Protein AF-K5YPQ7-F1 (afdb_monomer_lite)

Structure (mmCIF, N/CA/C/O backbone):
data_AF-K5YPQ7-F1
#
_entry.id   AF-K5YPQ7-F1
#
loop_
_atom_site.group_PDB
_atom_site.id
_atom_site.type_symbol
_atom_site.label_atom_id
_atom_site.label_alt_id
_atom_site.label_comp_id
_atom_site.label_asym_id
_atom_site.label_entity_id
_atom_site.label_seq_id
_atom_site.pdbx_PDB_ins_code
_atom_site.Cartn_x
_atom_site.Cartn_y
_atom_site.Cartn_z
_atom_site.occupancy
_atom_site.B_iso_or_equiv
_atom_site.auth_seq_id
_atom_site.auth_comp_id
_atom_site.auth_asym_id
_atom_site.auth_atom_id
_atom_site.pdbx_PDB_model_num
ATOM 1 N N . MET A 1 1 ? 0.537 1.255 -11.439 1.00 87.06 1 MET A N 1
ATOM 2 C CA . MET A 1 1 ? 1.816 0.565 -11.133 1.00 87.06 1 MET A CA 1
ATOM 3 C C . MET A 1 1 ? 2.127 0.702 -9.648 1.00 87.06 1 MET A C 1
ATOM 5 O O . MET A 1 1 ? 1.512 1.529 -8.985 1.00 87.06 1 MET A O 1
ATOM 9 N N . ALA A 1 2 ? 3.097 -0.049 -9.120 1.00 86.62 2 ALA A N 1
ATOM 10 C CA . ALA A 1 2 ? 3.457 0.014 -7.698 1.00 86.62 2 ALA A CA 1
ATOM 11 C C . ALA A 1 2 ? 3.924 1.419 -7.255 1.00 86.62 2 ALA A C 1
ATOM 13 O O . ALA A 1 2 ? 3.601 1.879 -6.160 1.00 86.62 2 ALA A O 1
ATOM 14 N N . ALA A 1 3 ? 4.626 2.142 -8.136 1.00 89.88 3 ALA A N 1
ATOM 15 C CA . ALA A 1 3 ? 5.069 3.507 -7.866 1.00 89.88 3 ALA A CA 1
ATOM 16 C C . ALA A 1 3 ? 3.901 4.497 -7.719 1.00 89.88 3 ALA A C 1
ATOM 18 O O . ALA A 1 3 ? 3.980 5.409 -6.903 1.00 89.88 3 ALA A O 1
ATOM 19 N N . ASP A 1 4 ? 2.813 4.318 -8.468 1.00 89.00 4 ASP A N 1
ATOM 20 C CA . ASP A 1 4 ? 1.676 5.248 -8.445 1.00 89.00 4 ASP A CA 1
ATOM 21 C C . ASP A 1 4 ? 0.911 5.150 -7.131 1.00 89.00 4 ASP A C 1
ATOM 23 O O . ASP A 1 4 ? 0.567 6.170 -6.544 1.00 89.00 4 ASP A O 1
ATOM 27 N N . VAL A 1 5 ? 0.746 3.929 -6.619 1.00 87.62 5 VAL A N 1
ATOM 28 C CA . VAL A 1 5 ? 0.162 3.673 -5.296 1.00 87.62 5 VAL A CA 1
ATOM 29 C C . VAL A 1 5 ? 0.985 4.362 -4.211 1.00 87.62 5 VAL A C 1
ATOM 31 O O . VAL A 1 5 ? 0.440 5.060 -3.360 1.00 87.62 5 VAL A O 1
ATOM 34 N N . CYS A 1 6 ? 2.312 4.233 -4.275 1.00 89.31 6 CYS A N 1
ATOM 35 C CA . CYS A 1 6 ? 3.193 4.883 -3.310 1.00 89.31 6 CYS A CA 1
ATOM 36 C C . CYS A 1 6 ? 3.088 6.414 -3.367 1.00 89.31 6 CYS A C 1
ATOM 38 O O . CYS A 1 6 ? 3.095 7.060 -2.322 1.00 89.31 6 CYS A O 1
ATOM 40 N N . ARG A 1 7 ? 2.953 6.998 -4.567 1.00 91.56 7 ARG A N 1
ATOM 41 C CA . ARG A 1 7 ? 2.739 8.446 -4.727 1.00 91.56 7 ARG A CA 1
ATOM 42 C C . ARG A 1 7 ? 1.388 8.887 -4.183 1.00 91.56 7 ARG A C 1
ATOM 44 O O . ARG A 1 7 ? 1.352 9.853 -3.433 1.00 91.56 7 ARG A O 1
ATOM 51 N N . ALA A 1 8 ? 0.315 8.178 -4.526 1.00 87.81 8 ALA A N 1
ATOM 52 C CA . ALA A 1 8 ? -1.041 8.505 -4.092 1.00 87.81 8 ALA A CA 1
ATOM 53 C C . ALA A 1 8 ? -1.176 8.484 -2.563 1.00 87.81 8 ALA A C 1
ATOM 55 O O . ALA A 1 8 ? -1.824 9.348 -1.988 1.00 87.81 8 ALA A O 1
ATOM 56 N N . LEU A 1 9 ? -0.513 7.530 -1.907 1.00 86.69 9 LEU A N 1
ATOM 57 C CA . LEU A 1 9 ? -0.503 7.418 -0.449 1.00 86.69 9 LEU A CA 1
ATOM 58 C C . LEU A 1 9 ? 0.583 8.274 0.220 1.00 86.69 9 LEU A C 1
ATOM 60 O O . LEU A 1 9 ? 0.671 8.293 1.442 1.00 86.69 9 LEU A O 1
ATOM 64 N N . GLY A 1 10 ? 1.467 8.923 -0.541 1.00 89.06 10 GLY A N 1
ATOM 65 C CA . GLY A 1 10 ? 2.585 9.683 0.018 1.00 89.06 10 GLY A CA 1
ATOM 66 C C . GLY A 1 10 ? 3.587 8.839 0.824 1.00 89.06 10 GLY A C 1
ATOM 67 O O . GLY A 1 10 ? 4.218 9.354 1.753 1.00 89.06 10 GLY A O 1
ATOM 68 N N . ILE A 1 11 ? 3.729 7.549 0.502 1.00 88.69 11 ILE A N 1
ATOM 69 C CA . ILE A 1 11 ? 4.604 6.593 1.200 1.00 88.69 11 ILE A CA 1
ATOM 70 C C . ILE A 1 11 ? 5.860 6.278 0.388 1.00 88.69 11 ILE A C 1
ATOM 72 O O . ILE A 1 11 ? 5.866 6.314 -0.841 1.00 88.69 11 ILE A O 1
ATOM 76 N N . TYR A 1 12 ? 6.946 5.953 1.092 1.00 90.94 12 TYR A N 1
ATOM 77 C CA . TYR A 1 12 ? 8.252 5.634 0.498 1.00 90.94 12 TYR A CA 1
ATOM 78 C C . TYR A 1 12 ? 8.795 6.719 -0.447 1.00 90.94 12 TYR A C 1
ATOM 80 O O . TYR A 1 12 ? 9.615 6.430 -1.318 1.00 90.94 12 TYR A O 1
ATOM 88 N N . LEU A 1 13 ? 8.361 7.969 -0.284 1.00 90.31 13 LEU A N 1
ATOM 89 C CA . LEU A 1 13 ? 8.868 9.104 -1.044 1.00 90.31 13 LEU A CA 1
ATOM 90 C C . LEU A 1 13 ? 10.241 9.531 -0.518 1.00 90.31 13 LEU A C 1
ATOM 92 O O . LEU A 1 13 ? 10.468 9.625 0.687 1.00 90.31 13 LEU A O 1
ATOM 96 N N . LYS A 1 14 ? 11.160 9.803 -1.441 1.00 89.31 14 LYS A N 1
ATOM 97 C CA . LYS A 1 14 ? 12.414 10.506 -1.167 1.00 89.31 14 LYS A CA 1
ATOM 98 C C . LYS A 1 14 ? 12.145 12.011 -1.118 1.00 89.31 14 LYS A C 1
ATOM 100 O O . LYS A 1 14 ? 11.167 12.486 -1.690 1.00 89.31 14 LYS A O 1
ATOM 105 N N . SER A 1 15 ? 13.069 12.772 -0.534 1.00 86.12 15 SER A N 1
ATOM 106 C CA . SER A 1 15 ? 13.032 14.245 -0.554 1.00 86.12 15 SER A CA 1
ATOM 107 C C . SER A 1 15 ? 12.962 14.832 -1.971 1.00 86.12 15 SER A C 1
ATOM 109 O O . SER A 1 15 ? 12.438 15.921 -2.161 1.00 86.12 15 SER A O 1
ATOM 111 N N . THR A 1 16 ? 13.436 14.093 -2.976 1.00 89.12 16 THR A N 1
ATOM 112 C CA . THR A 1 16 ? 13.385 14.469 -4.396 1.00 89.12 16 THR A CA 1
ATOM 113 C C . THR A 1 16 ? 12.021 14.240 -5.061 1.00 89.12 16 THR A C 1
ATOM 115 O O . THR A 1 16 ? 11.886 14.470 -6.258 1.00 89.12 16 THR A O 1
ATOM 118 N N . GLY A 1 17 ? 11.028 13.705 -4.339 1.00 84.06 17 GLY A N 1
ATOM 119 C CA . GLY A 1 17 ? 9.729 13.294 -4.892 1.00 84.06 17 GLY A CA 1
ATOM 120 C C . GLY A 1 17 ? 9.745 11.936 -5.609 1.00 84.06 17 GLY A C 1
ATOM 121 O O . GLY A 1 17 ? 8.698 11.420 -6.001 1.00 84.06 17 GLY A O 1
ATOM 122 N N . ALA A 1 18 ? 10.917 11.310 -5.759 1.00 88.56 18 ALA A N 1
ATOM 123 C CA . ALA A 1 18 ? 11.027 9.964 -6.309 1.00 88.56 18 ALA A CA 1
ATOM 124 C C . ALA A 1 18 ? 10.565 8.904 -5.296 1.00 88.56 18 ALA A C 1
ATOM 126 O O . ALA A 1 18 ? 10.871 8.985 -4.108 1.00 88.56 18 ALA A O 1
ATOM 127 N N . VAL A 1 19 ? 9.894 7.858 -5.774 1.00 92.31 19 VAL A N 1
ATOM 128 C CA . VAL A 1 19 ? 9.473 6.722 -4.942 1.00 92.31 19 VAL A CA 1
ATOM 129 C C . VAL A 1 19 ? 10.640 5.752 -4.751 1.00 92.31 19 VAL A C 1
ATOM 131 O O . VAL A 1 19 ? 11.259 5.307 -5.718 1.00 92.31 19 VAL A O 1
ATOM 134 N N . ASN A 1 20 ? 10.921 5.363 -3.509 1.00 92.75 20 ASN A N 1
ATOM 135 C CA . ASN A 1 20 ? 11.777 4.227 -3.195 1.00 92.75 20 ASN A CA 1
ATOM 136 C C . ASN A 1 20 ? 10.994 2.920 -3.368 1.00 92.75 20 ASN A C 1
ATOM 138 O O . ASN A 1 20 ? 10.466 2.351 -2.412 1.00 92.75 20 ASN A O 1
ATOM 142 N N . ILE A 1 21 ? 10.922 2.454 -4.616 1.00 91.00 21 ILE A N 1
ATOM 143 C CA . ILE A 1 21 ? 10.104 1.294 -4.968 1.00 91.00 21 ILE A CA 1
ATOM 144 C C . ILE A 1 21 ? 10.571 0.014 -4.269 1.00 91.00 21 ILE A C 1
ATOM 146 O O . ILE A 1 21 ? 9.745 -0.758 -3.800 1.00 91.00 21 ILE A O 1
ATOM 150 N N . ASN A 1 22 ? 11.882 -0.175 -4.098 1.00 91.88 22 ASN A N 1
ATOM 151 C CA . ASN A 1 22 ? 12.430 -1.358 -3.433 1.00 91.88 22 ASN A CA 1
ATOM 152 C C . ASN A 1 22 ? 11.969 -1.456 -1.974 1.00 91.88 22 ASN A C 1
ATOM 154 O O . ASN A 1 22 ? 11.596 -2.537 -1.527 1.00 91.88 22 ASN A O 1
ATOM 158 N N . ALA A 1 23 ? 11.922 -0.331 -1.252 1.00 91.62 23 ALA A N 1
ATOM 159 C CA . ALA A 1 23 ? 11.426 -0.308 0.123 1.00 91.62 23 ALA A CA 1
ATOM 160 C C . ALA A 1 23 ? 9.945 -0.710 0.217 1.00 91.62 23 ALA A C 1
ATOM 162 O O . ALA A 1 23 ? 9.573 -1.411 1.156 1.00 91.62 23 ALA A O 1
ATOM 163 N N . ALA A 1 24 ? 9.123 -0.312 -0.761 1.00 91.19 24 ALA A N 1
ATOM 164 C CA . ALA A 1 24 ? 7.723 -0.723 -0.847 1.00 91.19 24 ALA A CA 1
ATOM 165 C C . ALA A 1 24 ? 7.594 -2.226 -1.152 1.00 91.19 24 ALA A C 1
ATOM 167 O O . ALA A 1 24 ? 6.882 -2.946 -0.455 1.00 91.19 24 ALA A O 1
ATOM 168 N N . LEU A 1 25 ? 8.335 -2.720 -2.148 1.00 93.62 25 LEU A N 1
ATOM 169 C CA . LEU A 1 25 ? 8.292 -4.122 -2.576 1.00 93.62 25 LEU A CA 1
ATOM 170 C C . LEU A 1 25 ? 8.812 -5.096 -1.507 1.00 93.62 25 LEU A C 1
ATOM 172 O O . LEU A 1 25 ? 8.317 -6.214 -1.412 1.00 93.62 25 LEU A O 1
ATOM 176 N N . MET A 1 26 ? 9.759 -4.678 -0.660 1.00 93.50 26 MET A N 1
ATOM 177 C CA . MET A 1 26 ? 10.232 -5.470 0.487 1.00 93.50 26 MET A CA 1
ATOM 178 C C . MET A 1 26 ? 9.148 -5.724 1.543 1.00 93.50 26 MET A C 1
ATOM 180 O O . MET A 1 26 ? 9.319 -6.587 2.400 1.00 93.50 26 MET A O 1
ATOM 184 N N . LYS A 1 27 ? 8.039 -4.975 1.523 1.00 92.50 27 LYS A N 1
ATOM 185 C CA . LYS A 1 27 ? 6.902 -5.202 2.428 1.00 92.50 27 LYS A CA 1
ATOM 186 C C . LYS A 1 27 ? 5.911 -6.235 1.895 1.00 92.50 27 LYS A C 1
ATOM 188 O O . LYS A 1 27 ? 4.989 -6.589 2.633 1.00 92.50 27 LYS A O 1
ATOM 193 N N . LEU A 1 28 ? 6.099 -6.698 0.662 1.00 94.31 28 LEU A N 1
ATOM 194 C CA . LEU A 1 28 ? 5.190 -7.578 -0.058 1.00 94.31 28 LEU A CA 1
ATOM 195 C C . LEU A 1 28 ? 5.781 -8.978 -0.233 1.00 94.31 28 LEU A C 1
ATOM 197 O O . LEU A 1 28 ? 6.996 -9.143 -0.405 1.00 94.31 28 LEU A O 1
ATOM 201 N N . GLY A 1 29 ? 4.891 -9.970 -0.207 1.00 94.12 29 GLY A N 1
ATOM 202 C CA . GLY A 1 29 ? 5.196 -11.346 -0.578 1.00 94.12 29 GLY A CA 1
ATOM 203 C C . GLY A 1 29 ? 5.625 -11.450 -2.039 1.00 94.12 29 GLY A C 1
ATOM 204 O O . GLY A 1 29 ? 5.446 -10.518 -2.828 1.00 94.12 29 GLY A O 1
ATOM 205 N N . ASP A 1 30 ? 6.233 -12.574 -2.399 1.00 94.56 30 ASP A N 1
ATOM 206 C CA . ASP A 1 30 ? 6.701 -12.800 -3.770 1.00 94.56 30 ASP A CA 1
ATOM 207 C C . ASP A 1 30 ? 5.541 -13.000 -4.756 1.00 94.56 30 ASP A C 1
ATOM 209 O O . ASP A 1 30 ? 5.667 -12.656 -5.925 1.00 94.56 30 ASP A O 1
ATOM 213 N N . ASP A 1 31 ? 4.386 -13.456 -4.273 1.00 95.06 31 ASP A N 1
ATOM 214 C CA . ASP A 1 31 ? 3.118 -13.554 -5.002 1.00 95.06 31 ASP A CA 1
ATOM 215 C C . ASP A 1 31 ? 2.402 -12.198 -5.171 1.00 95.06 31 ASP A C 1
ATOM 217 O O . ASP A 1 31 ? 1.498 -12.046 -5.993 1.00 95.06 31 ASP A O 1
ATOM 221 N N . GLU A 1 32 ? 2.815 -11.183 -4.411 1.00 95.38 32 GLU A N 1
ATOM 222 C CA . GLU A 1 32 ? 2.182 -9.861 -4.386 1.00 95.38 32 GLU A CA 1
ATOM 223 C C . GLU A 1 32 ? 2.913 -8.816 -5.229 1.00 95.38 32 GLU A C 1
ATOM 225 O O . GLU A 1 32 ? 2.432 -7.687 -5.370 1.00 95.38 32 GLU A O 1
ATOM 230 N N . LYS A 1 33 ? 4.073 -9.167 -5.788 1.00 95.06 33 LYS A N 1
ATOM 231 C CA . LYS A 1 33 ? 4.929 -8.263 -6.557 1.00 95.06 33 LYS A CA 1
ATOM 232 C C . LYS A 1 33 ? 5.455 -8.933 -7.817 1.00 95.06 33 LYS A C 1
ATOM 234 O O . LYS A 1 33 ? 5.675 -10.134 -7.866 1.00 95.06 33 LYS A O 1
ATOM 239 N N . GLY A 1 34 ? 5.726 -8.129 -8.833 1.00 93.94 34 GLY A N 1
ATOM 240 C CA . GLY A 1 34 ? 6.311 -8.618 -10.069 1.00 93.94 34 GLY A CA 1
ATOM 2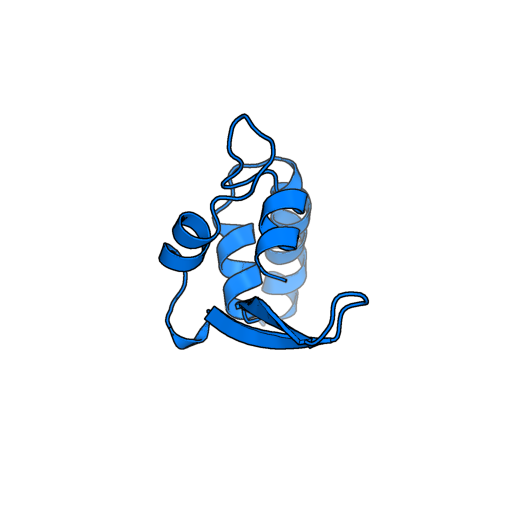41 C C . GLY A 1 34 ? 6.835 -7.498 -10.948 1.00 93.94 34 GLY A C 1
ATOM 242 O O . GLY A 1 34 ? 6.789 -6.316 -10.602 1.00 93.94 34 GLY A O 1
ATOM 243 N N . THR A 1 35 ? 7.322 -7.886 -12.120 1.00 94.19 35 THR A N 1
ATOM 244 C CA . THR A 1 35 ? 7.721 -6.955 -13.175 1.00 94.19 35 THR A CA 1
ATOM 245 C C . THR A 1 35 ? 6.920 -7.271 -14.422 1.00 94.19 35 THR A C 1
ATOM 247 O O . THR A 1 35 ? 6.871 -8.423 -14.841 1.00 94.19 35 THR A O 1
ATOM 250 N N . ASN A 1 36 ? 6.309 -6.253 -15.025 1.00 92.69 36 ASN A N 1
ATOM 251 C CA . ASN A 1 36 ? 5.609 -6.400 -16.295 1.00 92.69 36 ASN A CA 1
ATOM 252 C C . ASN A 1 36 ? 6.189 -5.442 -17.344 1.00 92.69 36 ASN A C 1
ATOM 254 O O . ASN A 1 36 ? 6.634 -4.343 -17.007 1.00 92.69 36 ASN A O 1
ATOM 258 N N . ARG A 1 37 ? 6.196 -5.860 -18.614 1.00 93.75 37 ARG A N 1
ATOM 259 C CA . ARG A 1 37 ? 6.598 -5.015 -19.744 1.00 93.75 37 ARG A CA 1
ATOM 260 C C . ARG A 1 37 ? 5.386 -4.225 -20.214 1.00 93.75 37 ARG A C 1
ATOM 262 O O . ARG A 1 37 ? 4.456 -4.787 -20.778 1.00 93.75 37 ARG A O 1
ATOM 269 N N . ILE A 1 38 ? 5.408 -2.922 -19.982 1.00 89.81 38 ILE A N 1
ATOM 270 C CA . ILE A 1 38 ? 4.316 -2.015 -20.321 1.00 89.81 38 ILE A CA 1
ATOM 271 C C . ILE A 1 38 ? 4.766 -1.146 -21.491 1.00 89.81 38 ILE A C 1
ATOM 273 O O . ILE A 1 38 ? 5.852 -0.566 -21.462 1.00 89.81 38 ILE A O 1
ATOM 277 N N . GLY A 1 39 ? 3.947 -1.087 -22.541 1.00 91.31 39 GLY A N 1
ATOM 278 C CA . GLY A 1 39 ? 4.172 -0.185 -23.664 1.00 91.31 39 GLY A CA 1
ATOM 279 C C . GLY A 1 39 ? 3.951 1.259 -23.228 1.00 91.31 39 GLY A C 1
ATOM 280 O O . GLY A 1 39 ? 2.877 1.599 -22.738 1.00 91.31 39 GLY A O 1
ATOM 281 N N . THR A 1 40 ? 4.962 2.103 -23.396 1.00 89.75 40 THR A N 1
ATOM 282 C CA . THR A 1 40 ? 4.869 3.549 -23.176 1.00 89.75 40 THR A CA 1
ATOM 283 C C . THR A 1 40 ? 5.285 4.283 -24.455 1.00 89.75 40 THR A C 1
ATOM 285 O O . THR A 1 40 ? 5.834 3.657 -25.367 1.00 89.75 40 THR A O 1
ATOM 288 N N . PRO A 1 41 ? 5.063 5.607 -24.567 1.00 91.19 41 PRO A N 1
ATOM 289 C CA . PRO A 1 41 ? 5.531 6.378 -25.723 1.00 91.19 41 PRO A CA 1
ATOM 290 C C . PRO A 1 41 ? 7.046 6.276 -25.976 1.00 91.19 41 PRO A C 1
ATOM 292 O O . PRO A 1 41 ? 7.490 6.458 -27.103 1.00 91.19 41 P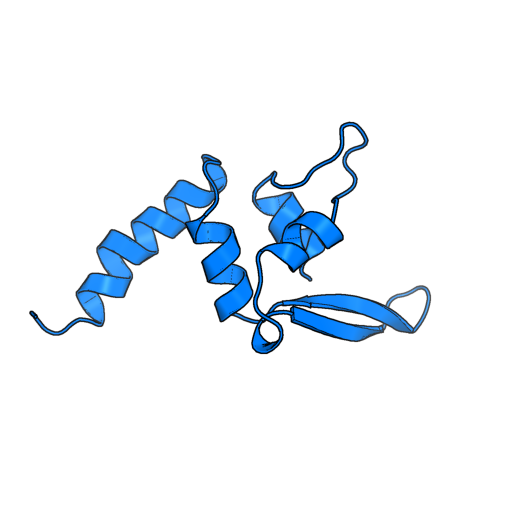RO A O 1
ATOM 295 N N . GLY A 1 42 ? 7.839 5.948 -24.947 1.00 91.62 42 GLY A N 1
ATOM 296 C CA . GLY A 1 42 ? 9.280 5.689 -25.055 1.00 91.62 42 G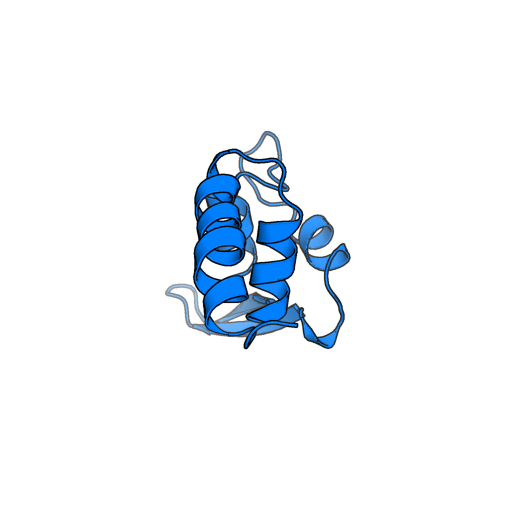LY A CA 1
ATOM 297 C C . GLY A 1 42 ? 9.644 4.235 -25.386 1.00 91.62 42 GLY A C 1
ATOM 298 O O . GLY A 1 42 ? 10.813 3.868 -25.292 1.00 91.62 42 GLY A O 1
ATOM 299 N N . GLY A 1 43 ? 8.665 3.394 -25.729 1.00 94.12 43 GLY A N 1
ATOM 300 C CA . GLY A 1 43 ? 8.835 1.965 -25.988 1.00 94.12 43 GLY A CA 1
ATOM 301 C C . GLY A 1 43 ? 8.406 1.072 -24.820 1.00 94.12 43 GLY A C 1
ATOM 302 O O . GLY A 1 43 ? 7.821 1.513 -23.834 1.00 94.12 43 GLY A O 1
ATOM 303 N N . ALA A 1 44 ? 8.663 -0.231 -24.938 1.00 92.69 44 ALA A N 1
ATOM 304 C CA . ALA A 1 44 ? 8.299 -1.196 -23.903 1.00 92.69 44 ALA A CA 1
ATOM 305 C C . ALA A 1 44 ? 9.247 -1.103 -22.695 1.00 92.69 44 ALA A C 1
ATOM 307 O O . ALA A 1 44 ? 10.425 -1.456 -22.793 1.00 92.69 44 ALA A O 1
ATOM 308 N N . GLN A 1 45 ? 8.719 -0.685 -21.544 1.00 92.38 45 GLN A N 1
ATOM 309 C CA . GLN A 1 45 ? 9.464 -0.510 -20.298 1.00 92.38 45 GLN A CA 1
ATOM 310 C C . GLN A 1 45 ? 9.092 -1.590 -19.277 1.00 92.38 45 GLN A C 1
ATOM 312 O O . GLN A 1 45 ? 7.922 -1.934 -19.114 1.00 92.38 45 GLN A O 1
ATOM 317 N N . ALA A 1 46 ? 10.090 -2.134 -18.580 1.00 92.19 46 ALA A N 1
ATOM 318 C CA . ALA A 1 46 ? 9.880 -3.078 -17.486 1.00 92.19 46 ALA A CA 1
ATOM 319 C C . ALA A 1 46 ? 9.567 -2.310 -16.198 1.00 92.19 46 ALA A C 1
ATOM 321 O O . ALA A 1 46 ? 10.371 -1.497 -15.747 1.00 92.19 46 ALA A O 1
ATOM 322 N N . MET A 1 47 ? 8.392 -2.551 -15.624 1.00 92.44 47 MET A N 1
ATOM 323 C CA . MET A 1 47 ? 7.852 -1.742 -14.537 1.00 92.44 47 MET A CA 1
ATOM 324 C C . MET A 1 47 ? 7.388 -2.627 -13.386 1.00 92.44 47 MET A C 1
ATOM 326 O O . MET A 1 47 ? 6.781 -3.677 -13.602 1.00 92.44 47 MET A O 1
ATOM 330 N N . ALA A 1 48 ? 7.658 -2.180 -12.158 1.00 93.88 48 ALA A N 1
ATOM 331 C CA . ALA A 1 48 ? 7.205 -2.861 -10.954 1.00 93.88 48 ALA A CA 1
ATOM 332 C C . ALA A 1 48 ? 5.675 -2.806 -10.845 1.00 93.88 48 ALA A C 1
ATOM 334 O O . ALA A 1 48 ? 5.057 -1.730 -10.828 1.00 93.88 48 ALA A O 1
ATOM 335 N N . VAL A 1 49 ? 5.074 -3.982 -10.737 1.00 94.44 49 VAL A N 1
ATOM 336 C CA . VAL A 1 49 ? 3.640 -4.177 -10.543 1.00 94.44 49 VAL A CA 1
ATOM 337 C C . VAL A 1 49 ? 3.403 -4.901 -9.227 1.00 94.44 49 VAL A C 1
ATOM 339 O O . VAL A 1 49 ? 4.268 -5.625 -8.736 1.00 94.44 49 VAL A O 1
ATOM 342 N N . ILE A 1 50 ? 2.234 -4.666 -8.648 1.00 95.44 50 ILE A N 1
ATOM 343 C CA . ILE A 1 50 ? 1.771 -5.346 -7.443 1.00 95.44 50 ILE A CA 1
ATOM 344 C C . ILE A 1 50 ? 0.391 -5.921 -7.717 1.00 95.44 50 ILE A C 1
ATOM 346 O O . ILE A 1 50 ? -0.350 -5.367 -8.535 1.00 95.44 50 ILE A O 1
ATOM 350 N N . SER A 1 51 ? 0.071 -7.027 -7.057 1.00 95.81 51 SER A N 1
ATOM 351 C CA . SER A 1 51 ? -1.271 -7.601 -7.096 1.00 95.81 51 SER A CA 1
ATOM 352 C C . SER A 1 51 ? -2.251 -6.754 -6.279 1.00 95.81 51 SER A C 1
ATOM 354 O O . SER A 1 51 ? -1.860 -5.841 -5.546 1.00 95.81 51 SER A O 1
ATOM 356 N N . GLU A 1 52 ? -3.535 -7.083 -6.373 1.00 93.69 52 GLU A N 1
ATOM 357 C CA . GLU A 1 52 ? -4.578 -6.486 -5.537 1.00 93.69 52 GLU A CA 1
ATOM 358 C C . GLU A 1 52 ? -4.323 -6.729 -4.038 1.00 93.69 52 GLU A C 1
ATOM 360 O O . GLU A 1 52 ? -4.387 -5.792 -3.243 1.00 93.69 52 GLU A O 1
ATOM 365 N N . SER A 1 53 ? -3.901 -7.944 -3.660 1.00 94.38 53 SER A N 1
ATOM 366 C CA . SER A 1 53 ? -3.467 -8.242 -2.284 1.00 94.38 53 SER A CA 1
ATOM 367 C C . SER A 1 53 ? -2.318 -7.328 -1.850 1.00 94.38 53 SER A C 1
ATOM 369 O O . SER A 1 53 ? -2.353 -6.739 -0.767 1.00 94.38 53 SER A O 1
ATOM 371 N N . GLY A 1 54 ? -1.324 -7.133 -2.724 1.00 94.44 54 GLY A N 1
ATOM 372 C CA . GLY A 1 54 ? -0.208 -6.227 -2.463 1.00 94.44 54 GLY A CA 1
ATOM 373 C C . GLY A 1 54 ? -0.651 -4.773 -2.278 1.00 94.44 54 GLY A C 1
ATOM 374 O O . GLY A 1 54 ? -0.184 -4.09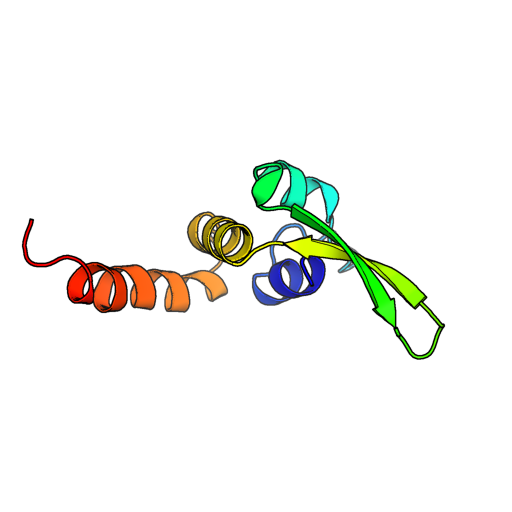9 -1.358 1.00 94.44 54 GLY A O 1
ATOM 375 N N . LEU A 1 55 ? -1.591 -4.297 -3.099 1.00 93.94 55 LEU A N 1
ATOM 376 C CA . LEU A 1 55 ? -2.204 -2.976 -2.949 1.00 93.94 55 LEU A CA 1
ATOM 377 C C . LEU A 1 55 ? -2.864 -2.830 -1.574 1.00 93.94 55 LEU A C 1
ATOM 379 O O . LEU A 1 55 ? -2.534 -1.896 -0.840 1.00 93.94 55 LEU A O 1
ATOM 383 N N . TYR A 1 56 ? -3.746 -3.758 -1.197 1.00 93.94 56 TYR A N 1
ATOM 384 C CA . TYR A 1 56 ? -4.423 -3.712 0.098 1.00 93.94 56 TYR A CA 1
ATOM 385 C C . TYR A 1 56 ? -3.437 -3.758 1.258 1.00 93.94 56 TYR A C 1
ATOM 387 O O . TYR A 1 56 ? -3.556 -2.966 2.189 1.00 93.94 56 TYR A O 1
ATOM 395 N N . LYS A 1 57 ? -2.405 -4.602 1.183 1.00 94.44 57 LYS A N 1
ATOM 396 C CA . LYS A 1 57 ? -1.368 -4.681 2.216 1.00 94.44 57 LYS A CA 1
ATOM 397 C C . LYS A 1 57 ? -0.605 -3.362 2.377 1.00 94.44 57 LYS A C 1
ATOM 399 O O . LYS A 1 57 ? -0.308 -2.983 3.510 1.00 94.44 57 LYS A O 1
ATOM 404 N N . LEU A 1 58 ? -0.295 -2.654 1.287 1.00 93.38 58 LEU A N 1
ATOM 405 C CA . LEU A 1 58 ? 0.343 -1.334 1.367 1.00 93.38 58 LEU A CA 1
ATOM 406 C C . LEU A 1 58 ? -0.590 -0.285 1.975 1.00 93.38 58 LEU A C 1
ATOM 408 O O . LEU A 1 58 ? -0.161 0.466 2.849 1.00 93.38 58 LEU A O 1
ATOM 412 N N . VAL A 1 59 ? -1.854 -0.245 1.546 1.00 93.69 59 VAL A N 1
ATOM 413 C CA . VAL A 1 59 ? -2.828 0.727 2.061 1.00 93.69 59 VAL A CA 1
ATOM 414 C C . VAL A 1 59 ? -3.098 0.485 3.544 1.00 93.69 59 VAL A C 1
ATOM 416 O O . VAL A 1 59 ? -3.032 1.421 4.331 1.00 93.69 59 VAL A O 1
ATOM 419 N N . MET A 1 60 ? -3.327 -0.763 3.954 1.00 93.88 60 MET A N 1
ATOM 420 C CA . MET A 1 60 ? -3.663 -1.130 5.336 1.00 93.88 60 MET A CA 1
ATOM 421 C C . MET A 1 60 ? -2.522 -0.927 6.336 1.00 93.88 60 MET A C 1
ATOM 423 O O . MET A 1 60 ? -2.773 -0.799 7.527 1.00 93.88 60 MET A O 1
ATOM 427 N N . ARG A 1 61 ? -1.267 -0.898 5.873 1.00 90.88 61 ARG A N 1
ATOM 428 C CA . ARG A 1 61 ? -0.087 -0.619 6.712 1.00 90.88 61 ARG A CA 1
ATOM 429 C C . ARG A 1 61 ? 0.297 0.858 6.760 1.00 90.88 61 ARG A C 1
ATOM 431 O O . ARG A 1 61 ? 1.268 1.202 7.425 1.00 90.88 61 ARG A O 1
ATOM 438 N N . SER A 1 62 ? -0.369 1.704 5.984 1.00 91.12 62 SER A N 1
ATOM 439 C CA . SER A 1 62 ? -0.014 3.112 5.876 1.00 91.12 62 SER A CA 1
ATOM 440 C C . SER A 1 62 ? -0.628 3.916 7.018 1.00 91.12 62 SER A C 1
ATOM 442 O O . SER A 1 62 ? -1.842 3.902 7.199 1.00 91.12 62 SER A O 1
ATOM 444 N N . ASP A 1 63 ? 0.194 4.696 7.719 1.00 91.12 63 ASP A N 1
ATOM 445 C CA . ASP A 1 63 ? -0.262 5.663 8.731 1.00 91.12 63 ASP A CA 1
ATOM 446 C C . ASP A 1 63 ? -0.655 7.023 8.120 1.00 91.12 63 ASP A C 1
ATOM 448 O O . ASP A 1 63 ? -0.863 8.014 8.822 1.00 91.12 63 ASP A O 1
ATOM 452 N N . LYS A 1 64 ? -0.699 7.112 6.786 1.00 89.81 64 LYS A N 1
ATOM 453 C CA . LYS A 1 64 ? -0.981 8.355 6.067 1.00 89.81 64 LYS A CA 1
ATOM 454 C C . LYS A 1 64 ? -2.478 8.673 6.080 1.00 89.81 64 LYS A C 1
ATOM 456 O O . LYS A 1 64 ? -3.286 7.763 5.882 1.00 89.81 64 LYS A O 1
ATOM 461 N N . PRO A 1 65 ? -2.871 9.946 6.263 1.00 89.88 65 PRO A N 1
ATOM 462 C CA . PRO A 1 65 ? -4.281 10.326 6.310 1.00 89.88 65 PRO A CA 1
ATOM 463 C C . PRO A 1 65 ? -5.031 9.959 5.021 1.00 89.88 65 PRO A C 1
ATOM 465 O O . PRO A 1 65 ? -6.199 9.589 5.084 1.00 89.88 65 PRO A O 1
ATOM 468 N N . GLU A 1 66 ? -4.353 9.963 3.872 1.00 88.75 66 GLU A N 1
ATOM 469 C CA . GLU A 1 66 ? -4.906 9.567 2.574 1.00 88.75 66 GLU A CA 1
ATOM 470 C C . GLU A 1 66 ? -5.321 8.087 2.533 1.00 88.75 66 GLU A C 1
ATOM 472 O O . GLU A 1 66 ? -6.255 7.721 1.823 1.00 88.75 66 GLU A O 1
ATOM 477 N N . ALA A 1 67 ? -4.669 7.222 3.317 1.00 92.44 67 ALA A N 1
ATOM 478 C CA . ALA A 1 67 ? -5.031 5.809 3.414 1.00 92.44 67 ALA A CA 1
ATOM 479 C C . ALA A 1 67 ? -6.277 5.583 4.283 1.00 92.44 67 ALA A C 1
ATOM 481 O O . ALA A 1 67 ? -6.984 4.590 4.106 1.00 92.44 67 ALA A O 1
ATOM 482 N N . ARG A 1 68 ? -6.562 6.505 5.210 1.00 93.25 68 ARG A N 1
ATOM 483 C CA . ARG A 1 68 ? -7.575 6.326 6.253 1.00 93.25 68 ARG A CA 1
ATOM 484 C C . ARG A 1 68 ? -8.976 6.150 5.690 1.00 93.25 68 ARG A C 1
ATOM 486 O O . ARG A 1 68 ? -9.695 5.276 6.151 1.00 93.25 68 ARG A O 1
ATOM 493 N N . GLN A 1 69 ? -9.350 6.930 4.676 1.00 91.50 69 GLN A N 1
ATOM 494 C CA . GLN A 1 69 ? -10.678 6.821 4.066 1.00 91.50 69 GLN A CA 1
ATOM 495 C C . GLN A 1 69 ? -10.914 5.420 3.489 1.00 91.50 69 GLN A C 1
ATOM 497 O O . GLN A 1 69 ? -11.972 4.834 3.696 1.00 91.50 69 GLN A O 1
ATOM 502 N N . PHE A 1 70 ? -9.909 4.863 2.808 1.00 91.69 70 PHE A N 1
ATOM 503 C CA . PHE A 1 70 ? -9.993 3.515 2.258 1.00 91.69 70 PHE A CA 1
ATOM 504 C C . PHE A 1 70 ? -9.990 2.451 3.362 1.00 91.69 70 PHE A C 1
ATOM 506 O O . PHE A 1 70 ? -10.779 1.514 3.312 1.00 91.69 70 PHE A O 1
ATOM 513 N N . GLN A 1 71 ? -9.136 2.600 4.377 1.00 95.31 71 GLN A N 1
ATOM 514 C CA . GLN A 1 71 ? -9.103 1.699 5.533 1.00 95.31 71 GLN A CA 1
ATOM 515 C C . GLN A 1 71 ? -10.446 1.681 6.276 1.00 95.31 71 GLN A C 1
ATOM 517 O O . GLN A 1 71 ? -10.961 0.605 6.575 1.00 95.31 71 GLN A O 1
ATOM 522 N N . ASP A 1 72 ? -11.032 2.849 6.549 1.00 95.69 72 ASP A N 1
ATOM 523 C CA . ASP A 1 72 ? -12.335 2.980 7.205 1.00 95.69 72 ASP A CA 1
ATOM 524 C C . ASP A 1 72 ? -13.437 2.356 6.339 1.00 95.69 72 ASP A C 1
ATOM 526 O O . ASP A 1 72 ? -14.226 1.571 6.853 1.00 95.69 72 ASP A O 1
ATOM 530 N N . TRP A 1 73 ? -13.456 2.617 5.028 1.00 95.00 73 TRP A N 1
ATOM 531 C CA . TRP A 1 73 ? -14.409 1.982 4.113 1.00 95.00 73 TRP A CA 1
ATOM 532 C C . TRP A 1 73 ? -14.298 0.451 4.144 1.00 95.00 73 TRP A C 1
ATOM 534 O O . TRP A 1 73 ? -15.287 -0.252 4.352 1.00 95.00 73 TRP A O 1
ATOM 544 N N . VAL A 1 74 ? -13.083 -0.092 4.028 1.00 94.06 74 VAL A N 1
ATOM 545 C CA . VAL A 1 74 ? -12.896 -1.545 4.076 1.00 94.06 74 VAL A CA 1
ATOM 546 C C . VAL A 1 74 ? -13.316 -2.114 5.432 1.00 94.06 74 VAL A C 1
ATOM 548 O O . VAL A 1 74 ? -14.012 -3.122 5.486 1.00 94.06 74 VAL A O 1
ATOM 551 N N . THR A 1 75 ? -12.913 -1.495 6.540 1.00 94.94 75 THR A N 1
ATOM 552 C CA . THR A 1 75 ? -13.135 -2.057 7.883 1.00 94.94 75 THR A CA 1
ATOM 553 C C . THR A 1 75 ? -14.549 -1.858 8.416 1.00 94.94 75 THR A C 1
ATOM 555 O O . THR A 1 75 ? -15.008 -2.681 9.207 1.00 94.94 75 THR A O 1
ATOM 558 N N . ARG A 1 76 ? -15.249 -0.800 7.996 1.00 95.56 76 ARG A N 1
ATOM 559 C CA . ARG A 1 76 ? -16.598 -0.463 8.475 1.00 95.56 76 ARG A CA 1
ATOM 560 C C . ARG A 1 76 ? -17.706 -0.889 7.526 1.00 95.56 76 ARG A C 1
ATOM 562 O O . ARG A 1 76 ? -18.819 -1.104 7.991 1.00 95.56 76 ARG A O 1
ATOM 569 N N . GLU A 1 77 ? -17.423 -1.007 6.232 1.00 94.12 77 GLU A N 1
ATOM 570 C CA . GLU A 1 77 ? -18.436 -1.350 5.229 1.00 94.12 77 GLU A CA 1
ATOM 571 C C . GLU A 1 77 ? -18.150 -2.708 4.592 1.00 94.12 77 GLU A C 1
ATOM 573 O O . GLU A 1 77 ? -18.978 -3.612 4.682 1.00 94.12 77 GLU A O 1
ATOM 578 N N . VAL A 1 78 ? -16.962 -2.895 4.006 1.00 93.75 78 VAL A N 1
ATOM 579 C CA . VAL A 1 78 ? -16.660 -4.109 3.225 1.00 93.75 78 VAL A CA 1
ATOM 580 C C . VAL A 1 78 ? -16.570 -5.351 4.105 1.00 93.75 78 VAL A C 1
ATOM 582 O O . VAL A 1 78 ? -17.299 -6.313 3.878 1.00 93.75 78 VAL A O 1
ATOM 585 N N . LEU A 1 79 ? -15.685 -5.349 5.108 1.00 93.00 79 LEU A N 1
ATOM 586 C CA . LEU A 1 79 ? -15.469 -6.506 5.979 1.00 93.00 79 LEU A CA 1
ATOM 587 C C . LEU A 1 79 ? -16.749 -6.906 6.731 1.00 93.00 79 LEU A C 1
ATOM 589 O O . LEU A 1 79 ? -17.036 -8.103 6.766 1.00 93.00 79 LEU A O 1
ATOM 593 N N . PRO A 1 80 ? -17.556 -5.972 7.281 1.00 93.12 80 PRO A N 1
ATOM 594 C CA . PRO A 1 80 ? -18.841 -6.324 7.880 1.00 93.12 80 PRO A CA 1
ATOM 595 C C . PRO A 1 80 ? -19.850 -6.899 6.883 1.00 93.12 80 PRO A C 1
ATOM 597 O O . PRO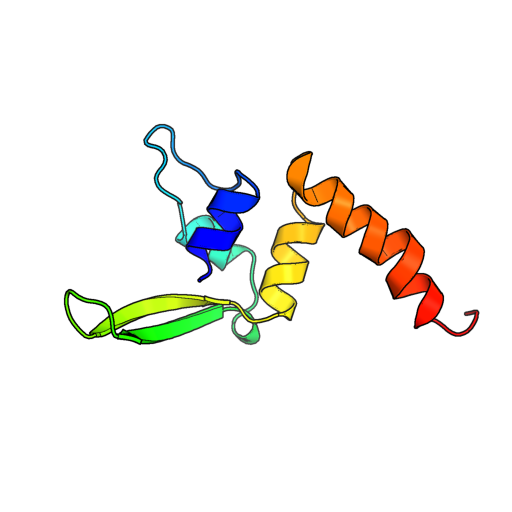 A 1 80 ? -20.569 -7.826 7.238 1.00 93.12 80 PRO A O 1
ATOM 600 N N . ALA A 1 81 ? -19.895 -6.403 5.642 1.00 92.25 81 ALA A N 1
ATOM 601 C CA . ALA A 1 81 ? -20.829 -6.902 4.632 1.00 92.25 81 ALA A CA 1
ATOM 602 C C . ALA A 1 81 ? -20.515 -8.337 4.177 1.00 92.25 81 ALA A C 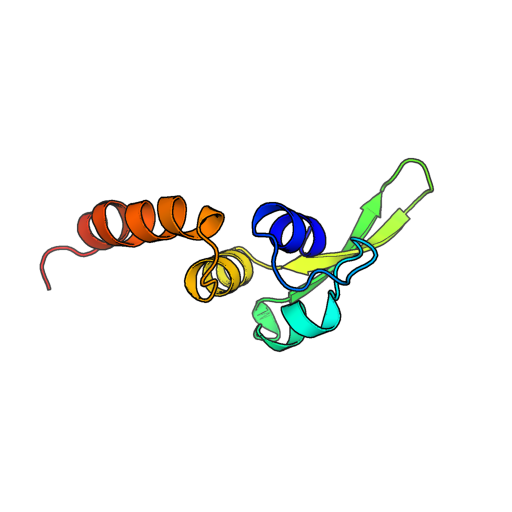1
ATOM 604 O O . ALA A 1 81 ? -21.431 -9.108 3.898 1.00 92.25 81 ALA A O 1
ATOM 605 N N . ILE A 1 82 ? -19.231 -8.706 4.104 1.00 91.56 82 ILE A N 1
ATOM 606 C CA . ILE A 1 82 ? -18.802 -10.039 3.642 1.00 91.56 82 ILE A CA 1
ATOM 607 C C . ILE A 1 82 ? -18.585 -11.044 4.774 1.00 91.56 82 ILE A C 1
ATOM 609 O O . ILE A 1 82 ? -18.378 -12.225 4.502 1.00 91.56 82 ILE A O 1
ATOM 613 N N . ARG A 1 83 ? -18.609 -10.600 6.036 1.00 87.25 83 ARG A N 1
ATOM 614 C CA . ARG A 1 83 ? -18.534 -11.478 7.204 1.00 87.25 83 ARG A CA 1
ATOM 615 C C . ARG A 1 83 ? -19.952 -11.728 7.723 1.00 87.25 83 ARG A C 1
ATOM 617 O O . ARG A 1 83 ? -20.448 -10.902 8.489 1.00 87.25 83 ARG A O 1
ATOM 624 N N . PRO A 1 84 ? -20.613 -12.844 7.358 1.00 71.00 84 PRO A N 1
ATOM 625 C CA . PRO A 1 84 ? -21.922 -13.181 7.901 1.00 71.00 84 PRO A CA 1
ATOM 626 C C . PRO A 1 84 ? -21.772 -13.528 9.387 1.00 71.00 84 PRO A C 1
ATOM 628 O O . PRO A 1 84 ? -21.539 -14.674 9.738 1.00 71.00 84 PRO A O 1
ATOM 631 N N . SER A 1 85 ? -21.838 -12.506 10.246 1.00 67.31 85 SER A N 1
ATOM 632 C CA . SER A 1 85 ? -21.963 -12.588 11.707 1.00 67.31 85 SER A CA 1
ATOM 633 C C . SER A 1 85 ? -21.197 -13.749 12.366 1.00 67.31 85 SER A C 1
ATOM 635 O O . SER A 1 85 ? -21.817 -14.684 12.866 1.00 67.31 85 SER A O 1
ATOM 637 N N . GLY A 1 86 ? -19.862 -13.646 12.410 1.00 57.69 86 GLY A N 1
ATOM 638 C CA . GLY A 1 86 ? -18.991 -14.537 13.195 1.00 57.69 86 GLY A CA 1
ATOM 639 C C . GLY A 1 86 ? -18.058 -15.384 12.360 1.00 57.69 86 GLY A C 1
ATOM 640 O O . GLY A 1 86 ? -18.473 -16.487 11.967 1.00 57.69 86 GLY A O 1
#

Secondary structure (DSSP, 8-state):
-HHHHHHHTT-SB-TTS-B-HHHHHTTS-TTSEEEEEEEETTEEEEEEEE-HHHHHHHHHT--SHHHHHHHHHIIIIIHHHHS---

Sequence (86 aa):
MAADVCRALGIYLKSTGAVNINAALMKLGDDEKGTNRIGTPGGAQAMAVISESGLYKLVMRSDKPEARQFQDWVTREVLPAIRPSG

Radius of gyration: 15.04 Å; chains: 1; bounding box: 35×29×39 Å

pLDDT: mean 91.05, std 5.61, range [57.69, 95.81]

Foldseek 3Di:
DQQVLCLLQVHCADPVRGHPSVVLCVQDDPQFKDWDFDQDPVGTDTDIDGDPVSSCSSLCPRPGPSSVVVNCCCVVPVVVVPDPPD